Protein AF-A0A948PN33-F1 (afdb_monomer)

Radius of gyration: 16.76 Å; Cα contacts (8 Å, |Δi|>4): 107; chains: 1; bounding box: 44×23×44 Å

Mean predicted aligned error: 11.83 Å

Nearest PDB structures (foldseek):
  7cgo-assembly1_AO  TM=2.581E-01  e=4.226E+00  Salmonella enterica subsp. enterica serovar Typhimurium str. LT2

Structure (mmCIF, N/CA/C/O backbone):
data_AF-A0A948PN33-F1
#
_entry.id   AF-A0A948PN33-F1
#
loop_
_atom_site.group_PDB
_atom_site.id
_atom_site.type_symbol
_atom_site.label_atom_id
_atom_site.label_alt_id
_atom_site.label_comp_id
_atom_site.label_asym_id
_atom_site.label_entity_id
_atom_site.label_seq_id
_atom_site.pdbx_PDB_ins_code
_atom_site.Cartn_x
_atom_site.Cartn_y
_atom_site.Cartn_z
_atom_site.occupancy
_atom_site.B_iso_or_equiv
_atom_site.auth_seq_id
_atom_site.auth_comp_id
_atom_site.auth_asym_id
_atom_site.auth_atom_id
_atom_site.pdbx_PDB_model_num
ATOM 1 N N . ASN A 1 1 ? 22.452 10.797 -1.124 1.00 40.75 1 ASN A N 1
ATOM 2 C CA . ASN A 1 1 ? 21.996 9.899 -2.210 1.00 40.75 1 ASN A CA 1
ATOM 3 C C . ASN A 1 1 ? 22.871 8.655 -2.257 1.00 40.75 1 ASN A C 1
ATOM 5 O O . ASN A 1 1 ? 23.886 8.666 -2.937 1.00 40.75 1 ASN A O 1
ATOM 9 N N . ALA A 1 2 ? 22.534 7.611 -1.495 1.00 48.31 2 ALA A N 1
ATOM 10 C CA . ALA A 1 2 ? 23.240 6.333 -1.589 1.00 48.31 2 ALA A CA 1
ATOM 11 C C . ALA A 1 2 ? 22.812 5.632 -2.889 1.00 48.31 2 ALA A C 1
ATOM 13 O O . ALA A 1 2 ? 21.637 5.307 -3.053 1.00 48.31 2 ALA A O 1
ATOM 14 N N . GLN A 1 3 ? 23.740 5.454 -3.831 1.00 57.12 3 GLN A N 1
ATOM 15 C CA . GLN A 1 3 ? 23.504 4.655 -5.033 1.00 57.12 3 GLN A CA 1
ATOM 16 C C . GLN A 1 3 ? 23.390 3.187 -4.618 1.00 57.12 3 GLN A C 1
ATOM 18 O O . GLN A 1 3 ? 24.367 2.552 -4.231 1.00 57.12 3 GLN A O 1
ATOM 23 N N . PHE A 1 4 ? 22.172 2.657 -4.644 1.00 67.19 4 PHE A N 1
ATOM 24 C CA . PHE A 1 4 ? 21.914 1.254 -4.358 1.00 67.19 4 PHE A CA 1
ATOM 25 C C . PHE A 1 4 ? 22.200 0.421 -5.612 1.00 67.19 4 PHE A C 1
ATOM 27 O O . PHE A 1 4 ? 21.445 0.471 -6.582 1.00 67.19 4 PHE A O 1
ATOM 34 N N . ILE A 1 5 ? 23.300 -0.333 -5.590 1.00 81.94 5 ILE A N 1
ATOM 35 C CA . ILE A 1 5 ? 23.684 -1.258 -6.660 1.00 81.94 5 ILE A CA 1
ATOM 36 C C . ILE A 1 5 ? 23.296 -2.682 -6.219 1.00 81.94 5 ILE A C 1
ATOM 38 O O . ILE A 1 5 ? 23.717 -3.123 -5.145 1.00 81.94 5 ILE A O 1
ATOM 42 N N . PRO A 1 6 ? 22.473 -3.416 -6.991 1.00 81.50 6 PRO A N 1
ATOM 43 C CA . PRO A 1 6 ? 22.101 -4.787 -6.655 1.00 81.50 6 PRO A CA 1
ATOM 44 C C . PRO A 1 6 ? 23.326 -5.710 -6.669 1.00 81.50 6 PRO A C 1
ATOM 46 O O . PRO A 1 6 ? 24.165 -5.631 -7.560 1.00 81.50 6 PRO A O 1
ATOM 49 N N . ARG A 1 7 ? 23.414 -6.623 -5.695 1.00 88.19 7 ARG A N 1
ATOM 50 C CA . ARG A 1 7 ? 24.584 -7.499 -5.490 1.00 88.19 7 ARG A CA 1
ATOM 51 C C . ARG A 1 7 ? 24.677 -8.639 -6.506 1.00 88.19 7 ARG A C 1
ATOM 53 O O . ARG A 1 7 ? 25.740 -9.225 -6.661 1.00 88.19 7 ARG A O 1
ATOM 60 N N . ASN A 1 8 ? 23.566 -8.999 -7.152 1.00 90.56 8 ASN A N 1
ATOM 61 C CA . ASN A 1 8 ? 23.505 -10.029 -8.189 1.00 90.56 8 ASN A CA 1
ATOM 62 C C . ASN A 1 8 ? 22.249 -9.877 -9.070 1.00 90.56 8 ASN A C 1
ATOM 64 O O . ASN A 1 8 ? 21.325 -9.126 -8.742 1.00 90.56 8 ASN A O 1
ATOM 68 N N . LEU A 1 9 ? 22.208 -10.627 -10.178 1.00 87.94 9 LEU A N 1
ATOM 69 C CA . LEU A 1 9 ? 21.098 -10.625 -11.137 1.00 87.94 9 LEU A CA 1
ATOM 70 C C . LEU A 1 9 ? 19.760 -11.020 -10.494 1.00 87.94 9 LEU A C 1
ATOM 72 O O . LEU A 1 9 ? 18.747 -10.380 -10.751 1.00 87.94 9 LEU A O 1
ATOM 76 N N . ASN A 1 10 ? 19.751 -12.018 -9.608 1.00 87.62 10 ASN A N 1
ATOM 77 C CA . ASN A 1 10 ? 18.532 -12.434 -8.909 1.00 87.62 10 ASN A CA 1
ATOM 78 C C . ASN A 1 10 ? 17.956 -11.299 -8.051 1.00 87.62 10 ASN A C 1
ATOM 80 O O . ASN A 1 10 ? 16.744 -11.091 -8.015 1.00 87.62 10 ASN A O 1
ATOM 84 N N . GLN A 1 11 ? 18.820 -10.527 -7.389 1.00 81.38 11 GLN A N 1
ATOM 85 C CA . GLN A 1 11 ? 18.422 -9.350 -6.630 1.00 81.38 11 GLN A CA 1
ATOM 86 C C . GLN A 1 11 ? 17.866 -8.270 -7.563 1.00 81.38 11 GLN A C 1
ATOM 88 O O . GLN A 1 11 ? 16.816 -7.712 -7.260 1.00 81.38 11 GLN A O 1
ATOM 93 N N . LEU A 1 12 ? 18.508 -8.015 -8.707 1.00 87.88 12 LEU A N 1
ATOM 94 C CA . LEU A 1 12 ? 18.007 -7.070 -9.710 1.00 87.88 12 LEU A CA 1
ATOM 95 C C . LEU A 1 12 ? 16.622 -7.470 -10.239 1.00 87.88 12 LEU A C 1
ATOM 97 O O . LEU A 1 12 ? 15.714 -6.644 -10.238 1.00 87.88 12 LEU A O 1
ATOM 101 N N . ILE A 1 13 ? 16.433 -8.730 -10.634 1.00 86.44 13 ILE A N 1
ATOM 102 C CA . ILE A 1 13 ? 15.150 -9.233 -11.146 1.00 86.44 13 ILE A CA 1
ATOM 103 C C . ILE A 1 13 ? 14.052 -9.077 -10.092 1.00 86.44 13 ILE A C 1
ATOM 105 O O . ILE A 1 13 ? 12.964 -8.600 -10.409 1.00 86.44 13 ILE A O 1
ATOM 109 N N . ARG A 1 14 ? 14.336 -9.413 -8.826 1.00 81.19 14 ARG A N 1
ATOM 110 C CA . ARG A 1 14 ? 13.387 -9.205 -7.721 1.00 81.19 14 ARG A CA 1
ATOM 111 C C . ARG A 1 14 ? 13.033 -7.731 -7.544 1.00 81.19 14 ARG A C 1
ATOM 113 O O . ARG A 1 14 ? 11.867 -7.414 -7.342 1.00 81.19 14 ARG A O 1
ATOM 120 N N . LEU A 1 15 ? 14.016 -6.836 -7.626 1.00 83.12 15 LEU A N 1
ATOM 121 C CA . LEU A 1 15 ? 13.782 -5.397 -7.503 1.00 83.12 15 LEU A CA 1
ATOM 122 C C . LEU A 1 15 ? 12.897 -4.886 -8.636 1.00 83.12 15 LEU A C 1
ATOM 124 O O . LEU A 1 15 ? 11.895 -4.238 -8.355 1.00 83.12 15 LEU A O 1
ATOM 128 N N . LEU A 1 16 ? 13.223 -5.231 -9.885 1.00 83.75 16 LEU A N 1
ATOM 129 C CA . LEU A 1 16 ? 12.445 -4.849 -11.065 1.00 83.75 16 LEU A CA 1
ATOM 130 C C . LEU A 1 16 ? 11.026 -5.426 -11.027 1.00 83.75 16 LEU A C 1
ATOM 132 O O . LEU A 1 16 ? 10.067 -4.721 -11.331 1.00 83.75 16 LEU A O 1
ATOM 136 N N . GLY A 1 17 ? 10.878 -6.686 -10.612 1.00 79.38 17 GLY A N 1
ATOM 137 C CA . GLY A 1 17 ? 9.578 -7.346 -10.480 1.00 79.38 17 GLY A CA 1
ATOM 138 C C . GLY A 1 17 ? 8.691 -6.737 -9.390 1.00 79.38 17 GLY A C 1
ATOM 139 O O . GLY A 1 17 ? 7.470 -6.728 -9.533 1.00 79.38 17 GLY A O 1
ATOM 140 N N . ASN A 1 18 ? 9.300 -6.184 -8.339 1.00 78.06 18 ASN A N 1
ATOM 141 C CA . ASN A 1 18 ? 8.600 -5.532 -7.232 1.00 78.06 18 ASN A CA 1
ATOM 142 C C . ASN A 1 18 ? 8.312 -4.042 -7.479 1.00 78.06 18 ASN A C 1
ATOM 144 O O . ASN A 1 18 ? 7.667 -3.402 -6.643 1.00 78.06 18 ASN A O 1
ATOM 148 N N . LEU A 1 19 ? 8.763 -3.470 -8.602 1.00 81.31 19 LEU A N 1
ATOM 149 C CA . LEU A 1 19 ? 8.410 -2.099 -8.958 1.00 81.31 19 LEU A CA 1
ATOM 150 C C . LEU A 1 19 ? 6.902 -1.993 -9.194 1.00 81.31 19 LEU A C 1
ATOM 152 O O . LEU A 1 19 ? 6.283 -2.824 -9.865 1.00 81.31 19 LEU A O 1
ATOM 156 N N . ARG A 1 20 ? 6.295 -0.936 -8.644 1.00 77.50 20 ARG A N 1
ATOM 157 C CA . ARG A 1 20 ? 4.884 -0.646 -8.901 1.00 77.50 20 ARG A CA 1
ATOM 158 C C . ARG A 1 20 ? 4.703 -0.348 -10.382 1.00 77.50 20 ARG A C 1
ATOM 160 O O . ARG A 1 20 ? 5.439 0.450 -10.953 1.00 77.50 20 ARG A O 1
ATOM 167 N N . LYS A 1 21 ? 3.715 -0.997 -10.994 1.00 82.69 21 LYS A N 1
ATOM 168 C CA . LYS A 1 21 ? 3.381 -0.773 -12.398 1.00 82.69 21 LYS A CA 1
ATOM 169 C C . LYS A 1 21 ? 2.500 0.468 -12.501 1.00 82.69 21 LYS A C 1
ATOM 171 O O . LYS A 1 21 ? 1.533 0.595 -11.755 1.00 82.69 21 LYS A O 1
ATOM 176 N N . ASN A 1 22 ? 2.806 1.341 -13.456 1.00 82.44 22 ASN A N 1
ATOM 177 C CA . ASN A 1 22 ? 2.105 2.618 -13.642 1.00 82.44 22 ASN A CA 1
ATOM 178 C C . ASN A 1 22 ? 0.688 2.471 -14.235 1.00 82.44 22 ASN A C 1
ATOM 180 O O . ASN A 1 22 ? -0.058 3.442 -14.299 1.00 82.44 22 ASN A O 1
ATOM 184 N N . ASN A 1 23 ? 0.307 1.257 -14.645 1.00 85.31 23 ASN A N 1
ATOM 185 C CA . ASN A 1 23 ? -1.011 0.908 -15.179 1.00 85.31 23 ASN A CA 1
ATOM 186 C C . ASN A 1 23 ? -1.877 0.140 -14.162 1.00 85.31 23 ASN A C 1
ATOM 188 O O . ASN A 1 23 ? -2.678 -0.724 -14.524 1.00 85.31 23 ASN A O 1
ATOM 192 N N . ARG A 1 24 ? -1.654 0.371 -12.862 1.00 87.31 24 ARG A N 1
ATOM 193 C CA . ARG A 1 24 ? -2.391 -0.292 -11.782 1.00 87.31 24 ARG A CA 1
ATOM 194 C C . ARG A 1 24 ? -2.851 0.711 -10.743 1.00 87.31 24 ARG A C 1
ATOM 196 O O . ARG A 1 24 ? -2.045 1.467 -10.203 1.00 87.31 24 ARG A O 1
ATOM 203 N N . ILE A 1 25 ? -4.132 0.644 -10.403 1.00 86.69 25 ILE A N 1
ATOM 204 C CA . ILE A 1 25 ? -4.677 1.339 -9.240 1.00 86.69 25 ILE A CA 1
ATOM 205 C C . ILE A 1 25 ? -4.466 0.438 -8.028 1.00 86.69 25 ILE A C 1
ATOM 207 O O . ILE A 1 25 ? -4.882 -0.721 -8.023 1.00 86.69 25 ILE A O 1
ATOM 211 N N . TYR A 1 26 ? -3.799 0.967 -7.007 1.00 87.81 26 TYR A N 1
ATOM 212 C CA . TYR A 1 26 ? -3.527 0.252 -5.768 1.00 87.81 26 TYR A CA 1
ATOM 213 C C . TYR A 1 26 ? -4.461 0.737 -4.665 1.00 87.81 26 TYR A C 1
ATOM 215 O O . TYR A 1 26 ? -4.369 1.886 -4.238 1.00 87.81 26 TYR A O 1
ATOM 223 N N . PHE A 1 27 ? -5.287 -0.161 -4.142 1.00 87.75 27 PHE A N 1
ATOM 224 C CA . PHE A 1 27 ? -6.112 0.094 -2.967 1.00 87.75 27 PHE A CA 1
ATOM 225 C C . PHE A 1 27 ? -5.403 -0.478 -1.751 1.00 87.75 27 PHE A C 1
ATOM 227 O O . PHE A 1 27 ? -5.084 -1.665 -1.723 1.00 87.75 27 PHE A O 1
ATOM 234 N N . LYS A 1 28 ? -5.129 0.364 -0.758 1.00 87.00 28 LYS A N 1
ATOM 235 C CA . LYS A 1 28 ? -4.549 -0.059 0.516 1.00 87.00 28 LYS A CA 1
ATOM 236 C C . LYS A 1 28 ? -5.507 0.298 1.636 1.00 87.00 28 LYS A C 1
ATOM 238 O O . LYS A 1 28 ? -5.869 1.463 1.781 1.00 87.00 28 LYS A O 1
ATOM 243 N N . VAL A 1 29 ? -5.887 -0.697 2.426 1.00 84.19 29 VAL A N 1
ATOM 244 C CA . VAL A 1 29 ? -6.607 -0.467 3.678 1.00 84.19 29 VAL A CA 1
ATOM 245 C C . VAL A 1 29 ? -5.567 -0.354 4.776 1.00 84.19 29 VAL A C 1
ATOM 247 O O . VAL A 1 29 ? -4.748 -1.257 4.941 1.00 84.19 29 VAL A O 1
ATOM 250 N N . PHE A 1 30 ? -5.592 0.749 5.515 1.00 81.75 30 PHE A N 1
ATOM 251 C CA . PHE A 1 30 ? -4.671 0.990 6.617 1.00 81.75 30 PHE A CA 1
ATOM 252 C C . PHE A 1 30 ? -5.406 0.964 7.953 1.00 81.75 30 PHE A C 1
ATOM 254 O O . PHE A 1 30 ? -6.522 1.468 8.052 1.00 81.75 30 PHE A O 1
ATOM 261 N N . ALA A 1 31 ? -4.752 0.448 8.989 1.00 78.00 31 ALA A N 1
ATOM 262 C CA . ALA A 1 31 ? -5.160 0.647 10.375 1.00 78.00 31 ALA A CA 1
ATOM 263 C C . ALA A 1 31 ? -4.138 1.521 11.102 1.00 78.00 31 ALA A C 1
ATOM 265 O O . ALA A 1 31 ? -2.934 1.397 10.871 1.00 78.00 31 ALA A O 1
ATOM 266 N N . SER A 1 32 ? -4.607 2.361 12.027 1.00 69.94 32 SER A N 1
ATOM 267 C CA . SER A 1 32 ? -3.748 3.088 12.970 1.00 69.94 32 SER A CA 1
ATOM 268 C C . SER A 1 32 ? -3.203 2.130 14.031 1.00 69.94 32 SER A C 1
ATOM 270 O O . SER A 1 32 ? -3.619 2.152 15.187 1.00 69.94 32 SER A O 1
ATOM 272 N N . LYS A 1 33 ? -2.306 1.234 13.615 1.00 68.69 33 LYS A N 1
ATOM 273 C CA . LYS A 1 33 ? -1.538 0.354 14.493 1.00 68.69 33 LYS A CA 1
ATOM 274 C C . LYS A 1 33 ? -0.072 0.773 14.394 1.00 68.69 33 LYS A C 1
ATOM 276 O O . LYS A 1 33 ? 0.494 0.633 13.308 1.00 68.69 33 LYS A O 1
ATOM 281 N N . PRO A 1 34 ? 0.537 1.300 15.471 1.00 64.44 34 PRO A N 1
ATOM 282 C CA . PRO A 1 34 ? 1.949 1.647 15.451 1.00 64.44 34 PRO A CA 1
ATOM 283 C C . PRO A 1 34 ? 2.797 0.395 15.192 1.00 64.44 34 PRO A C 1
ATOM 285 O O . PRO A 1 34 ? 2.510 -0.692 15.699 1.00 64.44 34 PRO A O 1
ATOM 288 N N . GLY A 1 35 ? 3.836 0.551 14.381 1.00 67.50 35 GLY A N 1
ATOM 289 C CA . GLY A 1 35 ? 4.737 -0.526 13.989 1.00 67.50 35 GLY A CA 1
ATOM 290 C C . GLY A 1 35 ? 6.123 -0.003 13.632 1.00 67.50 35 GLY A C 1
ATOM 291 O O . GLY A 1 35 ? 6.436 1.177 13.823 1.00 67.50 35 GLY A O 1
ATOM 292 N N . LEU A 1 36 ? 6.950 -0.892 13.097 1.00 68.19 36 LEU A N 1
ATOM 293 C CA . LEU A 1 36 ? 8.318 -0.589 12.695 1.00 68.19 36 LEU A CA 1
ATOM 294 C C . LEU A 1 36 ? 8.524 -1.019 11.238 1.00 68.19 36 LEU A C 1
ATOM 296 O O . LEU A 1 36 ? 8.163 -2.136 10.873 1.00 68.19 36 LEU A O 1
ATOM 300 N N . PHE A 1 37 ? 9.102 -0.152 10.408 1.00 66.81 37 PHE A N 1
ATOM 301 C CA . PHE A 1 37 ? 9.586 -0.528 9.082 1.00 66.81 37 PHE A CA 1
ATOM 302 C C . PHE A 1 37 ? 11.104 -0.717 9.136 1.00 66.81 37 PHE A C 1
ATOM 304 O O . PHE A 1 37 ? 11.844 0.227 9.436 1.00 66.81 37 PHE A O 1
ATOM 311 N N . LEU A 1 38 ? 11.568 -1.938 8.862 1.00 64.56 38 LEU A N 1
ATOM 312 C CA . LEU A 1 38 ? 12.980 -2.320 8.948 1.00 64.56 38 LEU A CA 1
ATOM 313 C C . LEU A 1 38 ? 13.354 -3.188 7.739 1.00 64.56 38 LEU A C 1
ATOM 315 O O . LEU A 1 38 ? 12.662 -4.145 7.416 1.00 64.56 38 LEU A O 1
ATOM 319 N N . GLN A 1 39 ? 14.449 -2.844 7.052 1.00 60.12 39 GLN A N 1
ATOM 320 C CA . GLN A 1 39 ? 15.000 -3.602 5.911 1.00 60.12 39 GLN A CA 1
ATOM 321 C C . GLN A 1 39 ? 14.014 -3.927 4.763 1.00 60.12 39 GLN A C 1
ATOM 323 O O . GLN A 1 39 ? 14.223 -4.877 4.013 1.00 60.12 39 GLN A O 1
ATOM 328 N N . GLY A 1 40 ? 12.970 -3.119 4.565 1.00 62.88 40 GLY A N 1
ATOM 329 C CA . GLY A 1 40 ? 11.986 -3.345 3.500 1.00 62.88 40 GLY A CA 1
ATOM 330 C C . GLY A 1 40 ? 10.772 -4.172 3.925 1.00 62.88 40 GLY A C 1
ATOM 331 O O . GLY A 1 40 ? 9.881 -4.379 3.101 1.00 62.88 40 GLY A O 1
ATOM 332 N N . GLU A 1 41 ? 10.709 -4.598 5.187 1.00 63.38 41 GLU A N 1
ATOM 333 C CA . GLU A 1 41 ? 9.558 -5.287 5.763 1.00 63.38 41 GLU A CA 1
ATOM 334 C C . GLU A 1 41 ? 8.771 -4.370 6.705 1.00 63.38 41 GLU A C 1
ATOM 336 O O . GLU A 1 41 ? 9.326 -3.607 7.502 1.00 63.38 41 GLU A O 1
ATOM 341 N N . GLU A 1 42 ? 7.446 -4.449 6.592 1.00 68.69 42 GLU A N 1
ATOM 342 C CA . GLU A 1 42 ? 6.513 -3.809 7.511 1.00 68.69 42 GLU A CA 1
ATOM 343 C C . GLU A 1 42 ? 6.271 -4.765 8.680 1.00 68.69 42 GLU A C 1
ATOM 345 O O . GLU A 1 42 ? 5.748 -5.861 8.476 1.00 68.69 42 GLU A O 1
ATOM 350 N N . MET A 1 43 ? 6.639 -4.362 9.897 1.00 74.00 43 MET A N 1
ATOM 351 C CA . MET A 1 43 ? 6.351 -5.131 11.102 1.00 74.00 43 MET A CA 1
ATOM 352 C C . MET A 1 43 ? 5.241 -4.441 11.907 1.00 74.00 43 MET A C 1
ATOM 354 O O . MET A 1 43 ? 5.501 -3.512 12.687 1.00 74.00 43 MET A O 1
ATOM 358 N N . PRO A 1 44 ? 3.978 -4.840 11.699 1.00 69.94 44 PRO A N 1
ATOM 359 C CA . PRO A 1 44 ? 2.853 -4.219 12.374 1.00 69.94 44 PRO A CA 1
ATOM 360 C C . PRO A 1 44 ? 2.671 -4.755 13.794 1.00 69.94 44 PRO A C 1
ATOM 362 O O . PRO A 1 44 ? 2.979 -5.910 14.078 1.00 69.94 44 PRO A O 1
ATOM 365 N N . ASN A 1 45 ? 2.092 -3.933 14.676 1.00 67.38 45 ASN A N 1
ATOM 366 C CA . ASN A 1 45 ? 1.681 -4.341 16.024 1.00 67.38 45 ASN A CA 1
ATOM 367 C C . ASN A 1 45 ? 2.830 -4.883 16.897 1.00 67.38 45 ASN A C 1
ATOM 369 O O . ASN A 1 45 ? 2.664 -5.871 17.614 1.00 67.38 45 ASN A O 1
ATOM 373 N N . LEU A 1 46 ? 4.005 -4.251 16.833 1.00 68.50 46 LEU A N 1
ATOM 374 C CA . LEU A 1 46 ? 5.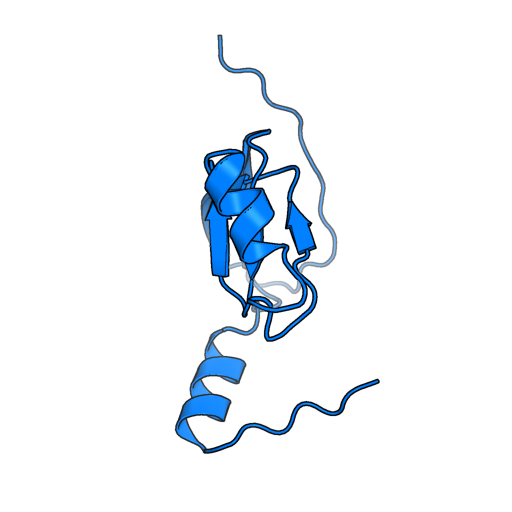106 -4.646 17.702 1.00 68.50 46 LEU A CA 1
ATOM 375 C C . LEU A 1 46 ? 4.804 -4.310 19.169 1.00 68.50 46 LEU A C 1
ATOM 377 O O . LEU A 1 46 ? 4.441 -3.167 19.465 1.00 68.50 46 LEU A O 1
ATOM 381 N N . PRO A 1 47 ? 5.058 -5.245 20.101 1.00 73.19 47 PRO A N 1
ATOM 382 C CA . PRO A 1 47 ? 5.158 -4.924 21.515 1.00 73.19 47 PRO A CA 1
ATOM 383 C C . PRO A 1 47 ? 6.155 -3.776 21.749 1.00 73.19 47 PRO A C 1
ATOM 385 O O . PRO A 1 47 ? 7.209 -3.749 21.101 1.00 73.19 47 PRO A O 1
ATOM 388 N N . PRO A 1 48 ? 5.886 -2.861 22.699 1.00 72.06 48 PRO A N 1
ATOM 389 C CA . PRO A 1 48 ? 6.761 -1.719 22.972 1.00 72.06 48 PRO A CA 1
ATOM 390 C C . PRO A 1 48 ? 8.221 -2.111 23.234 1.00 72.06 48 PRO A C 1
ATOM 392 O O . PRO A 1 48 ? 9.133 -1.456 22.739 1.00 72.06 48 PRO A O 1
ATOM 395 N N . SER A 1 49 ? 8.448 -3.223 23.940 1.00 76.19 49 SER A N 1
ATOM 396 C CA . SER A 1 49 ? 9.784 -3.749 24.246 1.00 76.19 49 SER A CA 1
ATOM 397 C C . SER A 1 49 ? 10.562 -4.167 22.994 1.00 76.19 49 SER A C 1
ATOM 399 O O . SER A 1 49 ? 11.729 -3.806 22.843 1.00 76.19 49 SER A O 1
ATOM 401 N N . LEU A 1 50 ? 9.914 -4.875 22.063 1.00 72.62 50 LEU A N 1
ATOM 402 C CA . LEU A 1 50 ? 10.519 -5.269 20.788 1.00 72.62 50 LEU A CA 1
ATOM 403 C C . LEU A 1 50 ? 10.773 -4.058 19.887 1.00 72.62 50 LEU A C 1
ATOM 405 O O . LEU A 1 50 ? 11.807 -4.003 19.219 1.00 72.62 50 LEU A O 1
ATOM 409 N N . LYS A 1 51 ? 9.879 -3.061 19.913 1.00 70.81 51 LYS A N 1
ATOM 410 C CA . LYS A 1 51 ? 10.068 -1.802 19.183 1.00 70.81 51 LYS A CA 1
ATOM 411 C C . LYS A 1 51 ? 11.331 -1.085 19.665 1.00 70.81 51 LYS A C 1
ATOM 413 O O . LYS A 1 51 ? 12.168 -0.725 18.844 1.00 70.81 51 LYS A O 1
ATOM 418 N N . SER A 1 52 ? 11.509 -0.938 20.979 1.00 73.31 52 SER A N 1
ATOM 419 C CA . SER A 1 52 ? 12.704 -0.315 21.566 1.00 73.31 52 SER A CA 1
ATOM 420 C C . SER A 1 52 ? 13.986 -1.095 21.270 1.00 73.31 52 SER A C 1
ATOM 422 O O . SER A 1 52 ? 15.024 -0.491 21.008 1.00 73.31 52 SER A O 1
ATOM 424 N N . MET A 1 53 ? 13.920 -2.430 21.269 1.00 74.62 53 MET A N 1
ATOM 425 C CA . MET A 1 53 ? 15.072 -3.278 20.961 1.00 74.62 53 MET A CA 1
ATOM 426 C C . MET A 1 53 ? 15.517 -3.137 19.500 1.00 74.62 53 MET A C 1
ATOM 428 O O . MET A 1 53 ? 16.706 -2.963 19.245 1.00 74.62 53 MET A O 1
ATOM 432 N N . LEU A 1 54 ? 14.581 -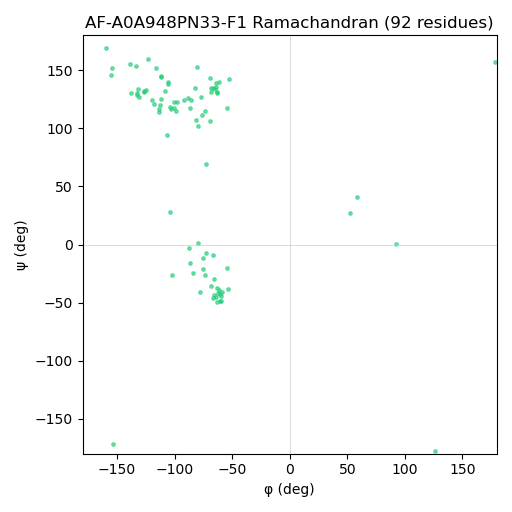3.161 18.546 1.00 67.62 54 LEU A N 1
ATOM 433 C CA . LEU A 1 54 ? 14.882 -2.996 17.117 1.00 67.62 54 LEU A CA 1
ATOM 434 C C . LEU A 1 54 ? 15.231 -1.551 16.743 1.00 67.62 54 LEU A C 1
ATOM 436 O O . LEU A 1 54 ? 15.971 -1.333 15.787 1.00 67.62 54 LEU A O 1
ATOM 440 N N . ALA A 1 55 ? 14.731 -0.572 17.501 1.00 66.31 55 ALA A N 1
ATOM 441 C CA . ALA A 1 55 ? 15.103 0.831 17.356 1.00 66.31 55 ALA A CA 1
ATOM 442 C C . ALA A 1 55 ? 16.489 1.162 17.931 1.00 66.31 55 ALA A C 1
ATOM 444 O O . ALA A 1 55 ? 17.021 2.243 17.677 1.00 66.31 55 ALA A O 1
ATOM 445 N N . SER A 1 56 ? 17.085 0.242 18.697 1.00 69.06 56 SER A N 1
ATOM 446 C CA . SER A 1 56 ? 18.410 0.430 19.276 1.00 69.06 56 SER A CA 1
ATOM 447 C C . SER A 1 56 ? 19.473 0.564 18.177 1.00 69.06 56 SER A C 1
ATOM 449 O O . SER A 1 56 ? 19.576 -0.324 17.324 1.00 69.06 56 SER A O 1
ATOM 451 N N . PRO A 1 57 ? 20.350 1.586 18.237 1.00 60.16 57 PRO A N 1
ATOM 452 C CA . PRO A 1 57 ? 21.454 1.774 17.290 1.00 60.16 57 PRO A CA 1
ATOM 453 C C . PRO A 1 57 ? 22.386 0.560 17.161 1.00 60.16 57 PRO A C 1
ATOM 455 O O . PRO A 1 57 ? 23.109 0.435 16.180 1.00 60.16 57 PRO A O 1
ATOM 458 N N . ARG A 1 58 ? 22.386 -0.332 18.162 1.00 62.03 58 ARG A N 1
ATOM 459 C CA . ARG A 1 58 ? 23.230 -1.534 18.211 1.00 62.03 58 ARG A CA 1
ATOM 460 C C . ARG A 1 58 ? 22.635 -2.728 17.455 1.00 62.03 58 ARG A C 1
ATOM 462 O O . ARG A 1 58 ? 23.384 -3.611 17.055 1.00 62.03 58 ARG A O 1
ATOM 469 N N . ALA A 1 59 ? 21.312 -2.758 17.286 1.00 57.69 59 ALA A N 1
ATOM 470 C CA . ALA A 1 59 ? 20.578 -3.809 16.574 1.00 57.69 59 ALA A CA 1
ATOM 471 C C . ALA A 1 59 ? 20.164 -3.372 15.159 1.00 57.69 59 ALA A C 1
ATOM 473 O O . ALA A 1 59 ? 20.007 -4.198 14.260 1.00 57.69 59 ALA A O 1
ATOM 474 N N . ALA A 1 60 ? 20.002 -2.067 14.949 1.00 56.12 60 ALA A N 1
ATOM 475 C CA . ALA A 1 60 ? 19.579 -1.497 13.688 1.00 56.12 60 ALA A CA 1
ATOM 476 C C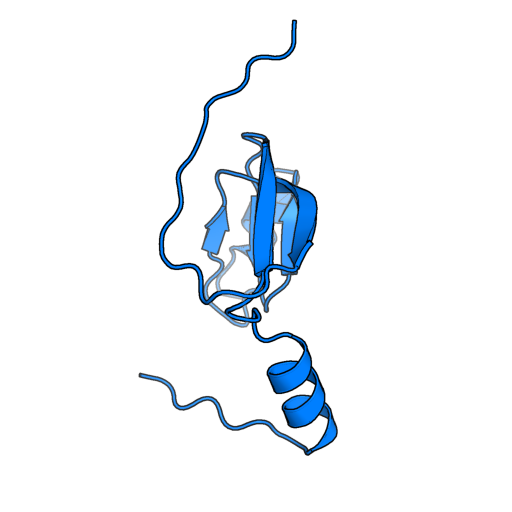 . ALA A 1 60 ? 20.756 -1.407 12.699 1.00 56.12 60 ALA A C 1
ATOM 478 O O . ALA A 1 60 ? 21.562 -0.483 12.746 1.00 56.12 60 ALA A O 1
ATOM 479 N N . SER A 1 61 ? 20.831 -2.333 11.738 1.00 57.88 61 SER A N 1
ATOM 480 C CA . SER A 1 61 ? 21.753 -2.213 10.592 1.00 57.88 61 SER A CA 1
ATOM 481 C C . SER A 1 61 ? 21.395 -1.043 9.655 1.00 57.88 61 SER A C 1
ATOM 483 O O . SER A 1 61 ? 22.113 -0.750 8.700 1.00 57.88 61 SER A O 1
ATOM 485 N N . SER A 1 62 ? 20.236 -0.414 9.860 1.00 57.34 62 SER A N 1
ATOM 486 C CA . SER A 1 62 ? 19.712 0.746 9.132 1.00 57.34 62 SER A CA 1
ATOM 487 C C . SER A 1 62 ? 18.728 1.492 10.033 1.00 57.34 62 SER A C 1
ATOM 489 O O . SER A 1 62 ? 18.034 0.845 10.811 1.00 57.34 62 SER A O 1
ATOM 491 N N . ALA A 1 63 ? 18.654 2.824 9.928 1.00 59.25 63 ALA A N 1
ATOM 492 C CA . ALA A 1 63 ? 17.762 3.640 10.754 1.00 59.25 63 ALA A CA 1
ATOM 493 C C . ALA A 1 63 ? 16.301 3.141 10.640 1.00 59.25 63 ALA A C 1
ATOM 495 O O . ALA A 1 63 ? 15.751 3.153 9.534 1.00 59.25 63 ALA A O 1
ATOM 496 N N . PRO A 1 64 ? 15.679 2.675 11.737 1.00 59.34 64 PRO A N 1
ATOM 497 C CA . PRO A 1 64 ? 14.301 2.210 11.711 1.00 59.34 64 PRO A CA 1
ATOM 498 C C . PRO A 1 64 ? 13.368 3.385 11.432 1.00 59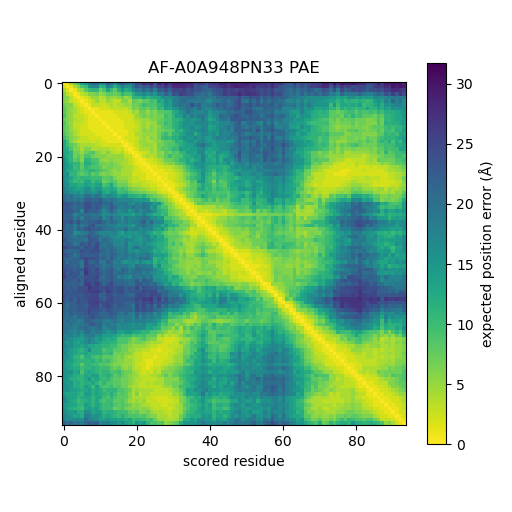.34 64 PRO A C 1
ATOM 500 O O . PRO A 1 64 ? 13.501 4.451 12.034 1.00 59.34 64 PRO A O 1
ATOM 503 N N . VAL A 1 65 ? 12.407 3.184 10.532 1.00 63.06 65 VAL A N 1
ATOM 504 C CA . VAL A 1 65 ? 11.362 4.175 10.264 1.00 63.06 65 VAL A CA 1
ATOM 505 C C . VAL A 1 65 ? 10.125 3.747 11.033 1.00 63.06 65 VAL A C 1
ATOM 507 O O . VAL A 1 65 ? 9.556 2.683 10.780 1.00 63.06 65 VAL A O 1
ATOM 510 N N . GLU A 1 66 ? 9.716 4.558 12.005 1.00 63.44 66 GLU A N 1
ATOM 511 C CA . GLU A 1 66 ? 8.455 4.323 12.694 1.00 63.44 66 GLU A CA 1
ATOM 512 C C . GLU A 1 6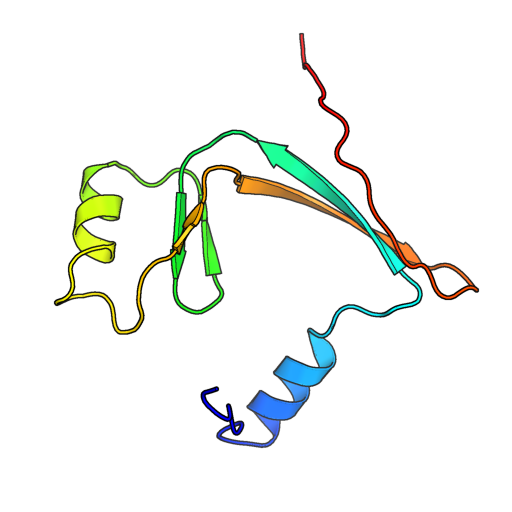6 ? 7.287 4.494 11.726 1.00 63.44 66 GLU A C 1
ATOM 514 O O . GLU A 1 66 ? 7.209 5.472 10.979 1.00 63.44 66 GLU A O 1
ATOM 519 N N . ILE A 1 67 ? 6.353 3.547 11.765 1.00 63.06 67 ILE A N 1
ATOM 520 C CA . ILE A 1 67 ? 5.118 3.618 10.989 1.00 63.06 67 ILE A CA 1
ATOM 521 C C . ILE A 1 67 ? 3.944 3.799 11.946 1.00 63.06 67 ILE A C 1
ATOM 523 O O . ILE A 1 67 ? 3.748 3.034 12.888 1.00 63.06 67 ILE A O 1
ATOM 527 N N . THR A 1 68 ? 3.152 4.841 11.713 1.00 62.53 68 THR A N 1
ATOM 528 C CA . THR A 1 68 ? 1.910 5.114 12.458 1.00 62.53 68 THR A CA 1
ATOM 529 C C . THR A 1 68 ? 0.706 4.384 11.865 1.00 62.53 68 THR A C 1
ATOM 531 O O . THR A 1 68 ? -0.337 4.268 12.508 1.00 62.53 68 THR A O 1
ATOM 534 N N . ARG A 1 69 ? 0.846 3.891 10.632 1.00 67.00 69 ARG A N 1
ATOM 535 C CA . ARG A 1 69 ? -0.181 3.185 9.872 1.00 67.00 69 ARG A CA 1
ATOM 536 C C . ARG A 1 69 ? 0.370 1.856 9.397 1.00 67.00 69 ARG A C 1
ATOM 538 O O . ARG A 1 69 ? 1.442 1.829 8.799 1.00 67.00 69 ARG A O 1
ATOM 545 N N . SER A 1 70 ? -0.401 0.801 9.617 1.00 73.06 70 SER A N 1
ATOM 546 C CA . SER A 1 70 ? -0.111 -0.520 9.082 1.00 73.06 70 SER A CA 1
ATOM 547 C C . SER A 1 70 ? -1.047 -0.872 7.931 1.00 73.06 70 SER A C 1
ATOM 549 O O . SER A 1 70 ? -2.243 -0.570 7.996 1.00 73.06 70 SER A O 1
ATOM 551 N N . THR A 1 71 ? -0.521 -1.512 6.887 1.00 78.62 71 THR A N 1
ATOM 552 C CA . THR A 1 71 ? -1.300 -2.029 5.757 1.00 78.62 71 THR A CA 1
ATOM 553 C C . THR A 1 71 ? -2.033 -3.312 6.168 1.00 78.62 71 THR A C 1
ATOM 555 O O . THR A 1 71 ? -1.414 -4.352 6.359 1.00 78.62 71 THR A O 1
ATOM 558 N N . LEU A 1 72 ? -3.364 -3.266 6.265 1.00 78.12 72 LEU A N 1
ATOM 559 C CA . LEU A 1 72 ? -4.200 -4.444 6.534 1.00 78.12 72 LEU A CA 1
ATOM 560 C C . LEU A 1 72 ? -4.397 -5.313 5.291 1.00 78.12 72 LEU A C 1
ATOM 562 O O . LEU A 1 72 ? -4.415 -6.536 5.369 1.00 78.12 72 LEU A O 1
ATOM 566 N N . SER A 1 73 ? -4.609 -4.674 4.143 1.00 79.88 73 SER A N 1
ATOM 567 C CA . SER A 1 73 ? -4.792 -5.364 2.870 1.00 79.88 73 SER A CA 1
ATOM 568 C C . SER A 1 73 ? -4.399 -4.461 1.712 1.00 79.88 73 SER A C 1
ATOM 570 O O . SER A 1 73 ? -4.475 -3.230 1.800 1.00 79.88 73 SER A O 1
ATOM 572 N N . GLN A 1 74 ? -3.965 -5.091 0.623 1.00 85.56 74 GLN A N 1
ATOM 573 C CA . GLN A 1 74 ? -3.645 -4.418 -0.622 1.00 85.56 74 GLN A CA 1
ATOM 574 C C . GLN A 1 74 ? -4.327 -5.137 -1.782 1.00 85.56 74 GLN A C 1
ATOM 576 O O . GLN A 1 74 ? -4.105 -6.326 -1.996 1.00 85.56 74 GLN A O 1
ATOM 581 N N . TYR A 1 75 ? -5.075 -4.381 -2.577 1.00 87.12 75 TYR A N 1
ATOM 582 C CA . TYR A 1 75 ? -5.649 -4.832 -3.838 1.00 87.12 75 TYR A CA 1
ATOM 583 C C . TYR A 1 75 ? -5.056 -4.026 -4.987 1.00 87.12 75 TYR A C 1
ATOM 585 O O . TYR A 1 75 ? -4.639 -2.877 -4.819 1.00 87.12 75 TYR A O 1
ATOM 593 N N .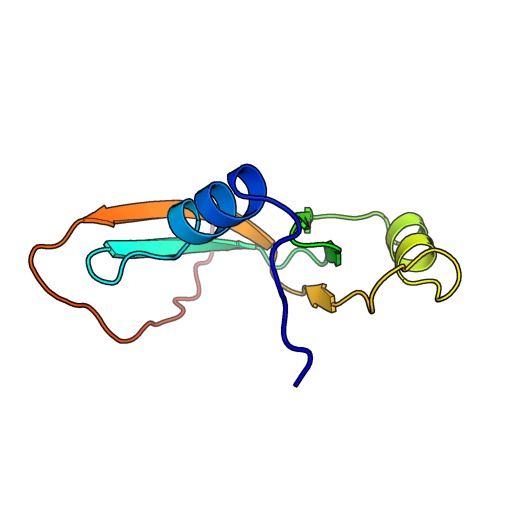 GLN A 1 76 ? -5.005 -4.638 -6.165 1.00 88.62 76 GLN A N 1
ATOM 594 C CA . GLN A 1 76 ? -4.557 -3.977 -7.382 1.00 88.62 76 GLN A CA 1
ATOM 595 C C . GLN A 1 76 ? -5.550 -4.238 -8.505 1.00 88.62 76 GLN A C 1
ATOM 597 O O . GLN A 1 76 ? -5.949 -5.381 -8.720 1.00 88.62 76 GLN A O 1
ATOM 602 N N . ILE A 1 77 ? -5.901 -3.185 -9.235 1.00 89.62 77 ILE A N 1
ATOM 603 C CA . ILE A 1 77 ? -6.760 -3.273 -10.414 1.00 89.62 77 ILE A CA 1
ATOM 604 C C . ILE A 1 77 ? -5.944 -2.791 -11.618 1.00 89.62 77 ILE A C 1
ATOM 606 O O . ILE A 1 77 ? -5.429 -1.669 -11.575 1.00 89.62 77 ILE 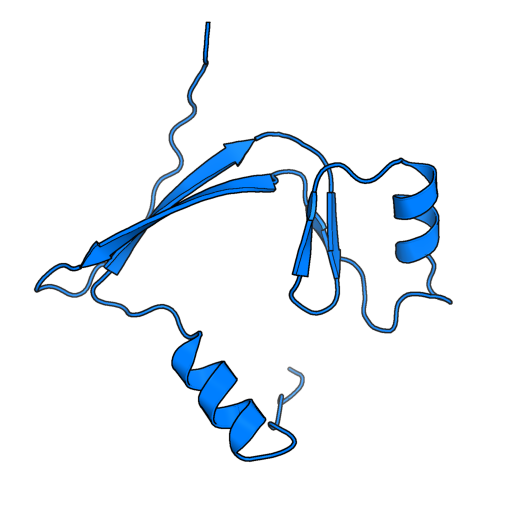A O 1
ATOM 610 N N . PRO A 1 78 ? -5.746 -3.631 -12.651 1.00 90.94 78 PRO A N 1
ATOM 611 C CA . PRO A 1 78 ? -5.122 -3.195 -13.890 1.00 90.94 78 PRO A CA 1
ATOM 612 C C . PRO A 1 78 ? -6.056 -2.244 -14.640 1.00 90.94 78 PRO A C 1
ATOM 614 O O . PRO A 1 78 ? -7.271 -2.425 -14.633 1.00 90.94 78 PRO A O 1
ATOM 617 N N . ILE A 1 79 ? -5.473 -1.244 -15.286 1.00 90.81 79 ILE A N 1
ATOM 618 C CA . ILE A 1 79 ? -6.175 -0.282 -16.132 1.00 90.81 79 ILE A CA 1
ATOM 619 C C . ILE A 1 79 ? -5.400 -0.106 -17.439 1.00 90.81 79 ILE A C 1
ATOM 621 O O . ILE A 1 79 ? -4.178 -0.258 -17.465 1.00 90.81 79 ILE A O 1
ATOM 625 N N . ASP A 1 80 ? -6.097 0.264 -18.509 1.00 90.75 80 ASP A N 1
ATOM 626 C CA . ASP A 1 80 ? -5.485 0.443 -19.837 1.00 90.75 80 ASP A CA 1
ATOM 627 C C . ASP A 1 80 ? -4.749 1.783 -19.996 1.00 90.75 80 ASP A C 1
ATOM 629 O O . ASP A 1 80 ? -4.194 2.088 -21.047 1.00 90.75 80 ASP A O 1
ATOM 633 N N . HIS A 1 81 ? -4.730 2.592 -18.936 1.00 88.94 81 HIS A N 1
ATOM 634 C CA . HIS A 1 81 ? -4.177 3.940 -18.928 1.00 88.94 81 HIS A CA 1
ATOM 635 C C . HIS A 1 81 ? -3.095 4.076 -17.855 1.00 88.94 81 HIS A C 1
ATOM 637 O O . HIS A 1 81 ? -3.046 3.319 -16.883 1.00 88.94 81 HIS A O 1
ATOM 643 N N . VAL A 1 82 ? -2.228 5.076 -18.010 1.00 86.56 82 VAL A N 1
ATOM 644 C CA . VAL A 1 82 ? -1.300 5.476 -16.949 1.00 86.56 82 VAL A CA 1
ATOM 645 C C . VAL A 1 82 ? -2.071 6.290 -15.917 1.00 86.56 82 VAL A C 1
ATOM 647 O O . VAL A 1 82 ? -2.732 7.266 -16.264 1.00 86.56 82 VAL A O 1
ATOM 650 N N . PHE A 1 83 ? -1.984 5.893 -14.649 1.00 81.19 83 PHE A N 1
ATOM 651 C CA . PHE A 1 83 ? -2.627 6.607 -13.550 1.00 81.19 83 PHE A CA 1
ATOM 652 C C . PHE A 1 83 ? -1.592 7.324 -12.693 1.00 81.19 83 PHE A C 1
ATOM 654 O O . PHE A 1 83 ? -0.591 6.739 -12.276 1.00 81.19 83 PHE A O 1
ATOM 661 N N . GLN A 1 84 ? -1.864 8.592 -12.399 1.00 85.38 84 GLN A N 1
ATOM 662 C CA . GLN A 1 84 ? -1.051 9.420 -11.524 1.00 85.38 84 GLN A CA 1
ATOM 663 C C . GLN A 1 84 ? -1.957 10.134 -10.526 1.00 85.38 84 GLN A C 1
ATOM 665 O O . GLN A 1 84 ? -2.926 10.785 -10.904 1.00 85.38 84 GLN A O 1
ATOM 670 N N . GLY A 1 85 ? -1.620 10.015 -9.246 1.00 85.69 85 GLY A N 1
ATOM 671 C CA . GLY A 1 85 ? -2.380 10.605 -8.151 1.00 85.69 85 GLY A CA 1
ATOM 672 C C . GLY A 1 85 ? -2.758 9.575 -7.094 1.00 85.69 85 GLY A C 1
ATOM 673 O O . GLY A 1 85 ? -2.381 8.405 -7.156 1.00 85.69 85 GLY A O 1
ATOM 674 N N . GLY A 1 86 ? -3.487 10.032 -6.084 1.00 88.25 86 GLY A N 1
ATOM 675 C CA . GLY A 1 86 ? -3.964 9.197 -4.993 1.00 88.25 86 GLY A CA 1
ATOM 676 C C . GLY A 1 86 ? -4.734 10.027 -3.979 1.00 88.25 86 GLY A C 1
ATOM 677 O O . GLY A 1 86 ? -4.556 11.238 -3.888 1.00 88.25 86 GLY A O 1
ATOM 678 N N . THR A 1 87 ? -5.595 9.365 -3.217 1.00 88.31 87 THR A N 1
ATOM 679 C CA . THR A 1 87 ? -6.329 9.984 -2.115 1.00 88.31 87 THR A CA 1
ATOM 680 C C . THR A 1 87 ? -6.373 9.033 -0.929 1.00 88.31 87 THR A C 1
ATOM 682 O O . THR A 1 87 ? -6.253 7.815 -1.093 1.00 88.31 87 THR A O 1
ATOM 685 N N . LEU A 1 88 ? -6.527 9.590 0.269 1.00 88.81 88 LEU A N 1
ATOM 686 C CA . LEU A 1 88 ? -6.712 8.827 1.492 1.00 88.81 88 LEU A CA 1
ATOM 687 C C . LEU A 1 88 ? -8.117 9.088 2.015 1.00 88.81 88 LEU A C 1
ATOM 689 O O . LEU A 1 88 ? -8.452 10.212 2.377 1.00 88.81 88 LEU A O 1
ATOM 693 N N . ILE A 1 89 ? -8.922 8.032 2.057 1.00 87.81 89 ILE A N 1
ATOM 694 C CA . ILE A 1 89 ? -10.309 8.103 2.503 1.00 87.81 89 ILE A CA 1
ATOM 695 C C . ILE A 1 89 ? -10.362 7.544 3.930 1.00 87.81 89 ILE A C 1
ATOM 697 O O . ILE A 1 89 ? -10.021 6.373 4.120 1.00 87.81 89 ILE A O 1
ATOM 701 N N . PRO A 1 90 ? -10.726 8.346 4.948 1.00 87.81 90 PRO A N 1
ATOM 702 C CA . PRO A 1 90 ? -10.942 7.831 6.295 1.00 87.81 90 PRO A CA 1
ATOM 703 C C . PRO A 1 90 ? -12.193 6.943 6.311 1.00 87.81 90 PRO A C 1
ATOM 705 O O . PRO A 1 90 ? -13.241 7.331 5.802 1.00 87.81 90 PRO A O 1
ATOM 708 N N . ILE A 1 91 ? -12.081 5.748 6.892 1.00 83.69 91 ILE A N 1
ATOM 709 C CA . ILE A 1 91 ? -13.175 4.774 6.997 1.00 83.69 91 ILE A CA 1
ATOM 710 C C . ILE A 1 91 ? -13.345 4.417 8.475 1.00 83.69 91 ILE A C 1
ATOM 712 O O . ILE A 1 91 ? -12.361 4.122 9.153 1.00 83.69 91 ILE A O 1
ATOM 716 N N . THR A 1 92 ? -14.588 4.416 8.957 1.00 83.25 92 THR A N 1
ATOM 717 C CA . THR A 1 92 ? -14.947 3.988 10.316 1.00 83.25 92 THR A CA 1
ATOM 718 C C . THR A 1 92 ? -15.777 2.715 10.227 1.00 83.25 92 THR A C 1
ATOM 720 O O . THR A 1 92 ? -16.843 2.720 9.615 1.00 83.25 92 THR A O 1
ATOM 723 N N . ILE A 1 93 ? -15.293 1.632 10.834 1.00 78.75 93 ILE A N 1
ATOM 724 C CA . ILE A 1 93 ? -16.056 0.389 10.998 1.00 78.75 93 ILE A CA 1
ATOM 725 C C . ILE A 1 93 ? -16.840 0.521 12.307 1.00 78.75 93 ILE A C 1
ATOM 727 O O . ILE A 1 93 ? -16.246 0.865 13.330 1.00 78.75 93 ILE A O 1
ATOM 731 N N . LYS A 1 94 ? -18.157 0.316 12.250 1.00 68.25 94 LYS A N 1
ATOM 732 C CA . LYS A 1 94 ? -19.033 0.251 13.424 1.00 68.25 94 LYS A CA 1
ATOM 733 C C . LYS A 1 94 ? -19.297 -1.196 13.800 1.00 68.25 94 LYS A C 1
ATOM 735 O O . LYS A 1 94 ? -19.412 -2.009 12.856 1.00 68.25 94 LYS A O 1
#

Solvent-accessible surface area (backbone atoms only — not comparable to full-atom values): 6132 Å² total; per-residue (Å²): 135,84,83,83,73,68,92,44,68,71,52,42,52,51,52,63,70,67,51,83,60,57,38,47,52,74,50,72,47,69,41,88,36,52,27,43,35,52,98,91,42,82,42,62,68,53,55,70,69,60,46,54,51,52,60,30,81,90,63,33,93,54,89,60,44,79,31,64,59,26,80,75,45,78,50,76,45,80,48,100,50,81,68,85,86,86,84,87,81,91,81,85,89,128

Sequence (94 aa):
NAQFIPRNLNQLIRLLGNLRKNNRIY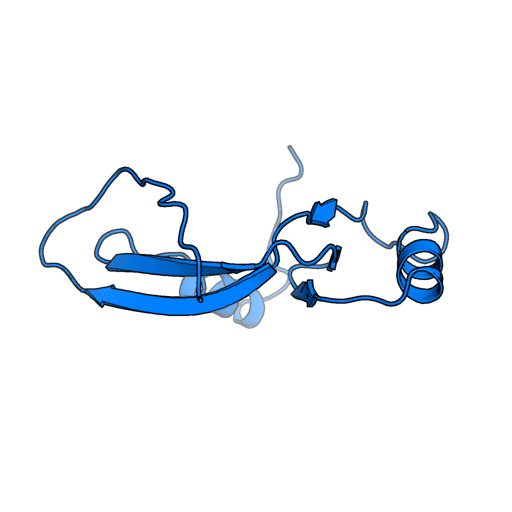FKVFASKPGLFLQGEEMPNLPPSLKSMLASPRAASSAPVEITRSTLSQYQIPIDHVFQGGTLIPITIK

Foldseek 3Di:
DDPDDQPDPVSVVVVVVPDDDQQKDKDWDKDQFKFKDAPNDTGTNDDPVVVVVCCD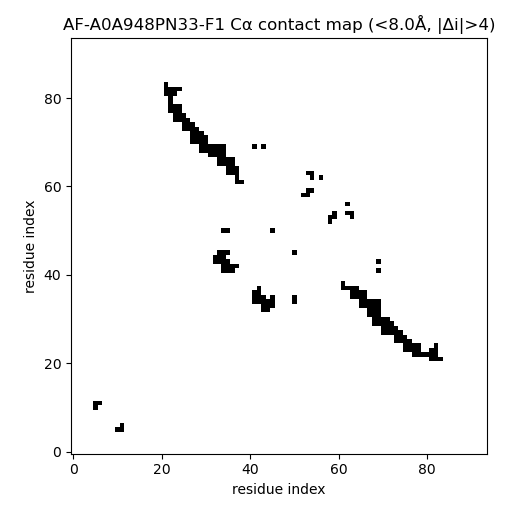PVNHPDHIDIDRIDTPDMDIDGHPDGDDDDDDDDDDDD

Secondary structure (DSSP, 8-state):
------SSHHHHHHHHHTSPPTTEEEEEEEE---EEEETTEEEES--HHHHHHHHSTTT-SS--EEES-EEEEEEEEE-SS-------------

pLDDT: mean 75.61, std 11.3, range [40.75, 90.94]